Protein AF-A0A6G4TT57-F1 (afdb_monomer_lite)

Radius of gyration: 24.5 Å; chains: 1; bounding box: 50×42×77 Å

Organism: Klebsiella pneumoniae (NCBI:txid573)

Foldseek 3Di:
DDPVVVVVVVVVVVVVVVFVVLLVVLQVLLCLQPHGDDDDPGSLVSLVVSCVVNVHDCVPPDSVCSSVVSVVSSVVVVVPDDPPPPDVVVVVVVCVVCVPD

Sequence (101 aa):
MDSAIRLAADSATKKAAENFRKIREAELVVRPLIGDVVAMDSAEDVYRTALEQSGVDISGVHPSAYPAMVKMAISQKENSRPVIAQDSASVSEFEKAYPTA

pLDDT: mean 88.16, std 11.07, range [59.94, 97.75]

Structure (mmCIF, N/CA/C/O backbone):
data_AF-A0A6G4TT57-F1
#
_entry.id   AF-A0A6G4TT57-F1
#
loop_
_atom_site.group_PDB
_atom_site.id
_atom_site.type_symbol
_atom_site.label_atom_id
_atom_site.label_alt_id
_atom_site.label_comp_id
_atom_site.label_asym_id
_atom_site.label_entity_id
_atom_site.label_seq_id
_atom_site.pdbx_PDB_ins_code
_atom_site.Cartn_x
_atom_site.Cartn_y
_atom_site.Cartn_z
_atom_site.occupancy
_atom_site.B_iso_or_equiv
_atom_site.auth_seq_id
_atom_site.auth_comp_id
_atom_site.auth_asym_id
_atom_site.auth_atom_id
_atom_site.pdbx_PDB_model_num
ATOM 1 N N . MET A 1 1 ? 26.211 2.478 -29.442 1.00 59.94 1 MET A N 1
ATOM 2 C CA . MET A 1 1 ? 25.334 1.922 -28.389 1.00 59.94 1 MET A CA 1
ATOM 3 C C . MET A 1 1 ? 23.887 2.179 -28.799 1.00 59.94 1 MET A C 1
ATOM 5 O O . MET A 1 1 ? 23.477 3.340 -28.878 1.00 59.94 1 MET A O 1
ATOM 9 N N . ASP A 1 2 ? 23.185 1.109 -29.174 1.00 80.00 2 ASP A N 1
ATOM 10 C CA . ASP A 1 2 ? 21.853 1.102 -29.799 1.00 80.00 2 ASP A CA 1
ATOM 11 C C . ASP A 1 2 ? 20.812 1.924 -29.029 1.00 80.00 2 ASP A C 1
ATOM 13 O O . ASP A 1 2 ? 20.732 1.866 -27.801 1.00 80.00 2 ASP A O 1
ATOM 17 N N . SER A 1 3 ? 19.996 2.695 -29.749 1.00 87.25 3 SER A N 1
ATOM 18 C CA . SER A 1 3 ? 18.904 3.501 -29.179 1.00 87.25 3 SER A CA 1
ATOM 19 C C . SER A 1 3 ? 17.869 2.648 -28.437 1.00 87.25 3 SER A C 1
ATOM 21 O O . SER A 1 3 ? 17.357 3.076 -27.404 1.00 87.25 3 SER A O 1
ATOM 23 N N . ALA A 1 4 ? 17.616 1.426 -28.911 1.00 88.62 4 ALA A N 1
ATOM 24 C CA . ALA A 1 4 ? 16.703 0.476 -28.281 1.00 88.62 4 ALA A CA 1
ATOM 25 C C . ALA A 1 4 ? 17.161 0.061 -26.872 1.00 88.62 4 ALA A C 1
ATOM 27 O O . ALA A 1 4 ? 16.346 0.000 -25.955 1.00 88.62 4 ALA A O 1
ATOM 28 N N . ILE A 1 5 ? 18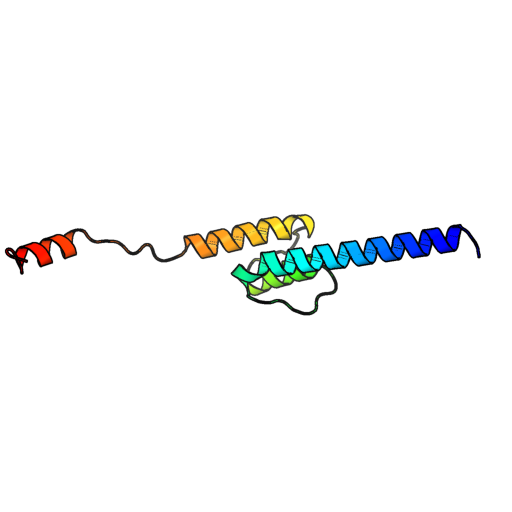.468 -0.153 -26.674 1.00 92.31 5 ILE A N 1
ATOM 29 C CA . ILE A 1 5 ? 19.032 -0.520 -25.365 1.00 92.31 5 ILE A CA 1
ATOM 30 C C . ILE A 1 5 ? 18.874 0.637 -24.372 1.00 92.31 5 ILE A C 1
ATOM 32 O O . ILE A 1 5 ? 18.495 0.415 -23.224 1.00 92.31 5 ILE A O 1
ATOM 36 N N . ARG A 1 6 ? 19.100 1.880 -24.821 1.00 90.75 6 ARG A N 1
ATOM 37 C CA . ARG A 1 6 ? 18.882 3.080 -23.994 1.00 90.75 6 ARG A CA 1
ATOM 38 C C . ARG A 1 6 ? 17.416 3.243 -23.593 1.00 90.75 6 ARG A C 1
ATOM 40 O O . ARG A 1 6 ? 17.134 3.401 -22.413 1.00 90.75 6 ARG A O 1
ATOM 47 N N . LEU A 1 7 ? 16.486 3.114 -24.541 1.00 93.25 7 LEU A N 1
ATOM 48 C CA . LEU A 1 7 ? 15.048 3.185 -24.256 1.00 93.25 7 LEU A CA 1
ATOM 49 C C . LEU A 1 7 ? 14.600 2.109 -23.258 1.00 93.25 7 LEU A C 1
ATOM 51 O O . LEU A 1 7 ? 13.833 2.398 -22.337 1.00 93.25 7 LEU A O 1
ATOM 55 N N . ALA A 1 8 ? 15.095 0.879 -23.413 1.00 92.56 8 ALA A N 1
ATOM 56 C CA . ALA A 1 8 ? 14.806 -0.205 -22.484 1.00 92.56 8 ALA A CA 1
ATOM 57 C C . ALA A 1 8 ? 15.328 0.112 -21.072 1.00 92.56 8 ALA A C 1
ATOM 59 O O . ALA A 1 8 ? 14.565 0.001 -20.110 1.00 92.56 8 ALA A O 1
ATOM 60 N N . ALA A 1 9 ? 16.576 0.577 -20.950 1.00 94.00 9 ALA A N 1
ATOM 61 C CA . ALA A 1 9 ? 17.181 0.956 -19.673 1.00 94.00 9 ALA A CA 1
ATOM 62 C C . ALA A 1 9 ? 16.424 2.108 -18.983 1.00 94.00 9 ALA A C 1
ATOM 64 O O . ALA A 1 9 ? 16.108 2.023 -17.792 1.00 94.00 9 ALA A O 1
ATOM 65 N N . ASP A 1 10 ? 16.050 3.145 -19.734 1.00 94.69 10 ASP A N 1
ATOM 66 C CA . ASP A 1 10 ? 15.275 4.275 -19.214 1.00 94.69 10 ASP A CA 1
ATOM 67 C C . ASP A 1 10 ? 13.892 3.823 -18.728 1.00 94.69 10 ASP A C 1
ATOM 69 O O . ASP A 1 10 ? 13.431 4.230 -17.659 1.00 94.69 10 ASP A O 1
ATOM 73 N N . SER A 1 11 ? 13.226 2.946 -19.486 1.00 94.38 11 SER A N 1
ATOM 74 C CA . SER A 1 11 ? 11.917 2.405 -19.106 1.00 94.38 11 SER A CA 1
ATOM 75 C C . SER A 1 11 ? 11.986 1.552 -17.836 1.00 94.38 11 SER A C 1
ATOM 77 O O . SER A 1 11 ? 11.110 1.662 -16.978 1.00 94.38 11 SER A O 1
ATOM 79 N N . ALA A 1 12 ? 13.041 0.746 -17.680 1.00 94.38 12 ALA A N 1
ATOM 80 C CA . ALA A 1 12 ? 13.258 -0.073 -16.495 1.00 94.38 12 ALA A CA 1
ATOM 81 C C . ALA A 1 12 ? 13.512 0.803 -15.262 1.00 94.38 12 ALA A C 1
ATOM 83 O O . ALA A 1 12 ? 12.901 0.590 -14.216 1.00 94.38 12 ALA A O 1
ATOM 84 N N . THR A 1 13 ? 14.332 1.845 -15.415 1.00 94.81 13 THR A N 1
ATOM 85 C CA . THR A 1 13 ? 14.629 2.808 -14.347 1.00 94.81 13 THR A CA 1
ATOM 86 C C . THR A 1 13 ? 13.366 3.539 -13.890 1.00 94.81 13 THR A C 1
ATOM 88 O O . THR A 1 13 ? 13.110 3.650 -12.690 1.00 94.81 13 THR A O 1
ATOM 91 N N . LYS A 1 14 ? 12.525 3.983 -14.834 1.00 95.75 14 LYS A N 1
ATOM 92 C CA . LYS A 1 14 ? 11.237 4.625 -14.523 1.00 95.75 14 LYS A CA 1
ATOM 93 C C . LYS A 1 14 ? 10.298 3.688 -13.768 1.00 95.75 14 LYS A C 1
ATOM 95 O O . LYS A 1 14 ? 9.778 4.082 -12.728 1.00 95.75 14 LYS A O 1
ATOM 100 N N . LYS A 1 15 ? 10.138 2.447 -14.237 1.00 94.44 15 LYS A N 1
ATOM 101 C CA . LYS A 1 15 ? 9.299 1.437 -13.570 1.00 94.44 15 LYS A CA 1
ATOM 102 C C . LYS A 1 15 ? 9.786 1.133 -12.156 1.00 94.44 15 LYS A C 1
ATOM 104 O O . LYS A 1 15 ? 8.976 1.087 -11.238 1.00 94.44 15 LYS A O 1
ATOM 109 N N . ALA A 1 16 ? 11.096 0.987 -11.958 1.00 93.19 16 ALA A N 1
ATOM 110 C CA . ALA A 1 16 ? 11.666 0.778 -10.630 1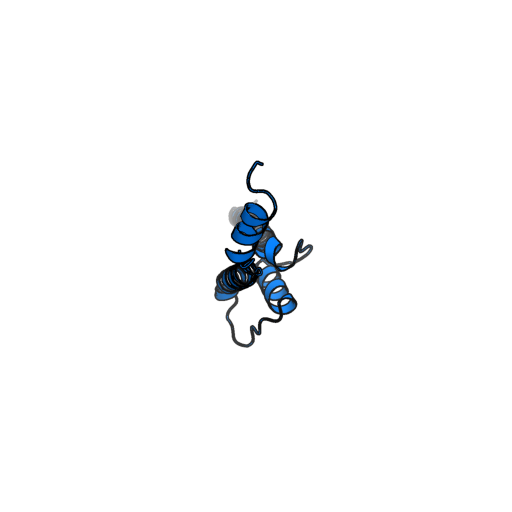.00 93.19 16 ALA A CA 1
ATOM 111 C C . ALA A 1 16 ? 11.350 1.960 -9.698 1.00 93.19 16 ALA A C 1
ATOM 113 O O . ALA A 1 16 ? 10.827 1.764 -8.604 1.00 93.19 16 ALA A O 1
ATOM 114 N N . ALA A 1 17 ? 11.577 3.196 -10.153 1.00 94.69 17 ALA A N 1
ATOM 115 C CA . ALA A 1 17 ? 11.270 4.396 -9.376 1.00 94.69 17 ALA A CA 1
ATOM 116 C C . ALA A 1 17 ? 9.765 4.559 -9.079 1.00 94.69 17 ALA A C 1
ATOM 118 O O . ALA A 1 17 ? 9.385 5.068 -8.026 1.00 94.69 17 ALA A O 1
ATOM 119 N N . GLU A 1 18 ? 8.885 4.162 -9.998 1.00 95.25 18 GLU A N 1
ATOM 120 C CA . GLU A 1 18 ? 7.436 4.111 -9.767 1.00 95.25 18 GLU A CA 1
ATOM 121 C C . GLU A 1 18 ? 7.061 3.057 -8.726 1.00 95.25 18 GLU A C 1
ATOM 123 O O . GLU A 1 18 ? 6.282 3.358 -7.824 1.00 95.25 18 GLU A O 1
ATOM 128 N N . ASN A 1 19 ? 7.643 1.861 -8.798 1.00 93.56 19 ASN A N 1
ATOM 129 C CA . ASN A 1 19 ? 7.387 0.795 -7.833 1.00 93.56 19 ASN A CA 1
ATOM 130 C C . ASN A 1 19 ? 7.816 1.205 -6.420 1.00 93.56 19 ASN A C 1
ATOM 132 O O . ASN A 1 19 ? 7.014 1.093 -5.496 1.00 93.56 19 ASN A O 1
ATOM 136 N N . PHE A 1 20 ? 9.014 1.775 -6.255 1.00 93.69 20 PHE A N 1
ATOM 137 C CA . PHE A 1 20 ? 9.471 2.274 -4.951 1.00 93.69 20 PHE A CA 1
ATOM 138 C C . PHE A 1 20 ? 8.560 3.365 -4.381 1.00 93.69 20 PHE A C 1
ATOM 140 O O . PHE A 1 20 ? 8.293 3.378 -3.180 1.00 93.69 20 PHE A O 1
ATOM 147 N N . ARG A 1 21 ? 8.051 4.270 -5.229 1.00 95.38 21 ARG A N 1
ATOM 148 C CA . ARG A 1 21 ? 7.082 5.291 -4.799 1.00 95.38 21 ARG A CA 1
ATOM 149 C C . ARG A 1 21 ? 5.787 4.657 -4.299 1.00 95.38 21 ARG A C 1
ATOM 151 O O . ARG A 1 21 ? 5.348 4.990 -3.205 1.00 95.38 21 ARG A O 1
ATOM 158 N N . LYS A 1 22 ? 5.230 3.704 -5.051 1.00 95.75 22 LYS A N 1
ATOM 159 C CA . LYS A 1 22 ? 4.001 2.993 -4.666 1.00 95.75 22 LYS A CA 1
ATOM 160 C C . LYS A 1 22 ? 4.165 2.210 -3.364 1.00 95.75 22 LYS A C 1
ATOM 162 O O . LYS A 1 22 ? 3.269 2.250 -2.530 1.00 95.75 22 LYS A O 1
ATOM 167 N N . ILE A 1 23 ? 5.295 1.522 -3.179 1.00 95.94 23 ILE A N 1
ATOM 168 C CA . ILE A 1 23 ? 5.589 0.784 -1.941 1.00 95.94 23 ILE A CA 1
ATOM 169 C C . ILE A 1 23 ? 5.615 1.752 -0.758 1.00 95.94 23 ILE A C 1
ATOM 171 O O . ILE A 1 23 ? 4.897 1.548 0.214 1.00 95.94 23 ILE A O 1
ATOM 175 N N . ARG A 1 24 ? 6.353 2.860 -0.881 1.00 94.75 24 ARG A N 1
ATOM 176 C CA . ARG A 1 24 ? 6.449 3.864 0.184 1.00 94.75 24 ARG A CA 1
ATOM 177 C C . ARG A 1 24 ? 5.098 4.496 0.524 1.00 94.75 24 ARG A C 1
ATOM 179 O O . ARG A 1 24 ? 4.803 4.745 1.688 1.00 94.75 24 ARG A O 1
ATOM 186 N N . GLU A 1 25 ? 4.270 4.775 -0.479 1.00 95.62 25 GLU A N 1
ATOM 187 C CA . GLU A 1 25 ? 2.902 5.254 -0.260 1.00 95.62 25 GLU A CA 1
ATOM 188 C C . GLU A 1 25 ? 2.055 4.214 0.483 1.00 95.62 25 GLU A C 1
ATOM 190 O O . GLU A 1 25 ? 1.340 4.567 1.422 1.00 95.62 25 GLU A O 1
ATOM 195 N N . ALA A 1 26 ? 2.164 2.936 0.113 1.00 96.25 26 ALA A N 1
ATOM 196 C CA . ALA A 1 26 ? 1.471 1.852 0.795 1.00 96.25 26 ALA A CA 1
ATOM 197 C C . ALA A 1 26 ? 1.902 1.726 2.261 1.00 96.25 26 ALA A C 1
ATOM 199 O O . ALA A 1 26 ? 1.033 1.704 3.130 1.00 96.25 26 ALA A O 1
ATOM 200 N N . GLU A 1 27 ? 3.208 1.747 2.543 1.00 95.69 27 GLU A N 1
ATOM 201 C CA . GLU A 1 27 ? 3.776 1.720 3.900 1.00 95.69 27 GLU A CA 1
ATOM 202 C C . GLU A 1 27 ? 3.201 2.843 4.776 1.00 95.69 27 GLU A C 1
ATOM 204 O O . GLU A 1 27 ? 2.741 2.606 5.894 1.00 95.69 27 GLU A O 1
ATOM 209 N N . LEU A 1 28 ? 3.147 4.072 4.250 1.00 95.12 28 LEU A N 1
ATOM 210 C CA . LEU A 1 28 ? 2.584 5.215 4.972 1.00 95.12 28 LEU A CA 1
ATOM 211 C C . LEU A 1 28 ? 1.088 5.047 5.260 1.00 95.12 28 LEU A C 1
ATOM 213 O O . LEU A 1 28 ? 0.626 5.435 6.335 1.00 95.12 28 LEU A O 1
ATOM 217 N N . VAL A 1 29 ? 0.337 4.485 4.310 1.00 95.69 29 VAL A N 1
ATOM 218 C CA . VAL A 1 29 ? -1.109 4.265 4.443 1.00 95.69 29 VAL A CA 1
ATOM 219 C C . VAL A 1 29 ? -1.420 3.176 5.464 1.00 95.69 29 VAL A C 1
ATOM 221 O O . VAL A 1 29 ? -2.363 3.344 6.230 1.00 95.69 29 VAL A O 1
ATOM 224 N N . VAL A 1 30 ? -0.659 2.078 5.501 1.00 96.12 30 VAL A N 1
ATOM 225 C CA . VAL A 1 30 ? -0.921 0.958 6.426 1.00 96.12 30 VAL A CA 1
ATOM 226 C C . VAL A 1 30 ? -0.451 1.237 7.854 1.00 96.12 30 VAL A C 1
ATOM 228 O O . VAL A 1 30 ? -0.946 0.613 8.794 1.00 96.12 30 VAL A O 1
ATOM 231 N N . ARG A 1 31 ? 0.452 2.208 8.044 1.00 95.12 31 ARG A N 1
ATOM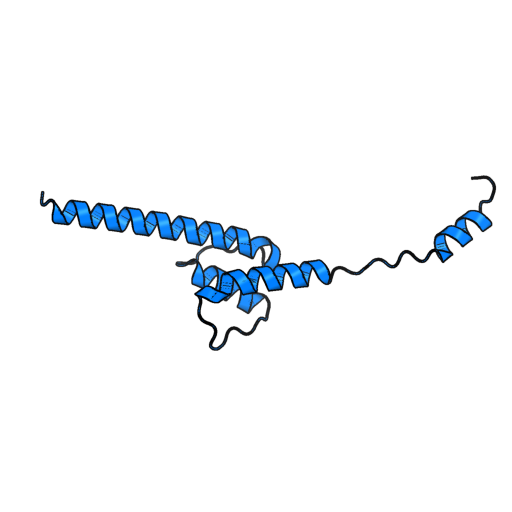 232 C CA . ARG A 1 31 ? 1.071 2.518 9.341 1.00 95.12 31 ARG A CA 1
ATOM 233 C C . ARG A 1 31 ? 0.094 2.722 10.513 1.00 95.12 31 ARG A C 1
ATOM 235 O O . ARG A 1 31 ? 0.365 2.197 11.590 1.00 95.12 31 ARG A O 1
ATOM 242 N N . PRO A 1 32 ? -1.051 3.421 10.377 1.00 94.31 32 PRO A N 1
ATOM 243 C CA . PRO A 1 32 ? -2.020 3.565 11.474 1.00 94.31 32 PRO A CA 1
ATOM 244 C C . PRO A 1 32 ? -2.722 2.253 11.866 1.00 94.31 32 PRO A C 1
ATOM 246 O O . PRO A 1 32 ? -3.266 2.127 12.971 1.00 94.31 32 PRO A O 1
ATOM 249 N N . LEU A 1 33 ? -2.746 1.286 10.946 1.00 93.38 33 LEU A N 1
ATOM 250 C CA . LEU A 1 33 ? -3.430 0.016 11.118 1.00 93.38 33 LEU A CA 1
ATOM 251 C C . LEU A 1 33 ? -2.538 -0.982 11.860 1.00 93.38 33 LEU A C 1
ATOM 253 O O . LEU A 1 33 ? -2.928 -1.428 12.938 1.00 93.38 33 LEU A O 1
ATOM 257 N N . ILE A 1 34 ? -1.339 -1.248 11.328 1.00 93.62 34 ILE A N 1
ATOM 258 C CA . ILE A 1 34 ? -0.441 -2.311 11.816 1.00 93.62 34 ILE A CA 1
ATOM 259 C C . ILE A 1 34 ? 0.950 -1.830 12.261 1.00 93.62 34 ILE A C 1
ATOM 261 O O . ILE A 1 34 ? 1.760 -2.633 12.713 1.00 93.62 34 ILE A O 1
ATOM 265 N N . GLY A 1 35 ? 1.230 -0.526 12.189 1.00 92.69 35 GLY A N 1
ATOM 266 C CA . GLY A 1 35 ? 2.562 0.020 12.456 1.00 92.69 35 GLY A CA 1
ATOM 267 C C . GLY A 1 35 ? 3.486 -0.052 11.240 1.00 92.69 35 GLY A C 1
ATOM 268 O O . GLY A 1 35 ? 3.027 -0.124 10.100 1.00 92.69 35 GLY A O 1
ATOM 269 N N . ASP A 1 36 ? 4.794 0.032 11.477 1.00 90.56 36 ASP A N 1
ATOM 270 C CA . ASP A 1 36 ? 5.779 0.046 10.397 1.00 90.56 36 ASP A CA 1
ATOM 271 C C . ASP A 1 36 ? 5.885 -1.335 9.736 1.00 90.56 36 ASP A C 1
ATOM 273 O O . ASP A 1 36 ? 6.168 -2.341 10.388 1.00 90.56 36 ASP A O 1
ATOM 277 N N . VAL A 1 37 ? 5.684 -1.366 8.420 1.00 84.44 37 VAL A N 1
ATOM 278 C CA . VAL A 1 37 ? 5.936 -2.539 7.579 1.00 84.44 37 VAL A CA 1
ATOM 279 C C . VAL A 1 37 ? 7.240 -2.299 6.849 1.00 84.44 37 VAL A C 1
ATOM 281 O O . VAL A 1 37 ? 7.418 -1.254 6.230 1.00 84.44 37 VAL A O 1
ATOM 284 N N . VAL A 1 38 ? 8.149 -3.263 6.923 1.00 74.81 38 VAL A N 1
ATOM 285 C CA . VAL A 1 38 ? 9.444 -3.187 6.250 1.00 74.81 38 VAL A CA 1
ATOM 286 C C . VAL A 1 38 ? 9.612 -4.431 5.386 1.00 74.81 38 VAL A C 1
ATOM 288 O O . VAL A 1 38 ? 9.266 -5.527 5.818 1.00 74.81 38 VAL A O 1
ATOM 291 N N . ALA A 1 39 ? 10.194 -4.238 4.199 1.00 73.62 39 ALA A N 1
ATOM 292 C CA . ALA A 1 39 ? 10.672 -5.284 3.289 1.00 73.62 39 ALA A CA 1
ATOM 293 C C . ALA A 1 39 ? 9.594 -6.054 2.502 1.00 73.62 39 ALA A C 1
ATOM 295 O O . ALA A 1 39 ? 9.503 -7.275 2.597 1.00 73.62 39 ALA A O 1
ATOM 296 N N . MET A 1 40 ? 8.835 -5.345 1.660 1.00 90.31 40 MET A N 1
ATOM 297 C CA . MET A 1 40 ? 7.977 -5.963 0.640 1.00 90.31 40 MET A CA 1
ATOM 298 C C . MET A 1 40 ? 8.424 -5.579 -0.772 1.00 90.31 40 MET A C 1
ATOM 300 O O . MET A 1 40 ? 8.855 -4.449 -1.012 1.00 90.31 40 MET A O 1
ATOM 304 N N . ASP A 1 41 ? 8.266 -6.511 -1.713 1.00 88.75 41 ASP A N 1
ATOM 305 C CA . ASP A 1 41 ? 8.663 -6.336 -3.116 1.00 88.75 41 ASP A CA 1
ATOM 306 C C . ASP A 1 41 ? 7.606 -5.588 -3.955 1.00 88.75 41 ASP A C 1
ATOM 308 O O . ASP A 1 41 ? 7.879 -5.162 -5.082 1.00 88.75 41 ASP A O 1
ATOM 312 N N . SER A 1 42 ? 6.394 -5.391 -3.416 1.00 94.25 42 SER A N 1
ATOM 313 C CA . SER A 1 42 ? 5.302 -4.685 -4.089 1.00 94.25 42 SER A CA 1
ATOM 314 C C . SER A 1 42 ? 4.360 -3.964 -3.118 1.00 94.25 42 SER A C 1
ATOM 316 O O . SER A 1 42 ? 4.190 -4.354 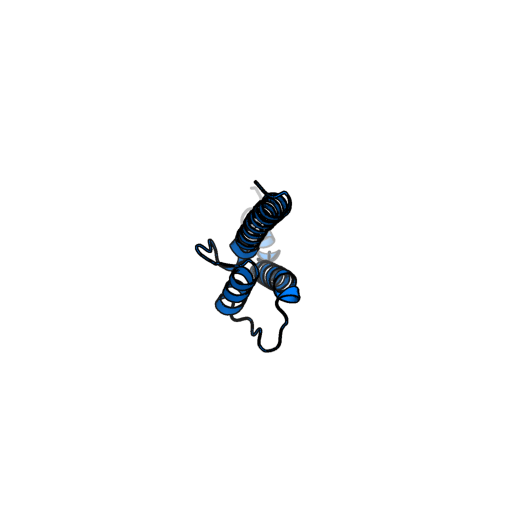-1.965 1.00 94.25 42 SER A O 1
ATOM 318 N N . ALA A 1 43 ? 3.699 -2.909 -3.603 1.00 95.81 43 ALA A N 1
ATOM 319 C CA . ALA A 1 43 ? 2.675 -2.198 -2.832 1.00 95.81 43 ALA A CA 1
ATOM 320 C C . ALA A 1 43 ? 1.455 -3.085 -2.527 1.00 95.81 43 ALA A C 1
ATOM 322 O O . ALA A 1 43 ? 0.812 -2.930 -1.492 1.00 95.81 43 ALA A O 1
ATOM 323 N N . GLU A 1 44 ? 1.140 -4.018 -3.428 1.00 95.94 44 GLU A N 1
ATOM 324 C CA . GLU A 1 44 ? 0.030 -4.958 -3.270 1.00 95.94 44 GLU A CA 1
ATOM 325 C C . GLU A 1 44 ? 0.267 -5.890 -2.082 1.00 95.94 44 GLU A C 1
ATOM 327 O O . GLU A 1 44 ? -0.652 -6.100 -1.291 1.00 95.94 44 GLU A O 1
ATOM 332 N N . ASP A 1 45 ? 1.500 -6.371 -1.910 1.00 95.75 45 ASP A N 1
ATOM 333 C CA . ASP A 1 45 ? 1.877 -7.223 -0.782 1.00 95.75 45 ASP A CA 1
ATOM 334 C C . ASP A 1 45 ? 1.861 -6.451 0.540 1.00 95.75 45 ASP A C 1
ATOM 336 O O . ASP A 1 45 ? 1.336 -6.960 1.527 1.00 95.75 45 ASP A O 1
ATOM 340 N N . VAL A 1 46 ? 2.303 -5.184 0.549 1.00 96.81 46 VAL A N 1
ATOM 341 C CA . VAL A 1 46 ? 2.177 -4.310 1.733 1.00 96.81 46 VAL A CA 1
ATOM 342 C C . VAL A 1 46 ? 0.717 -4.213 2.186 1.00 96.81 46 VAL A C 1
ATOM 344 O O . VAL A 1 46 ? 0.415 -4.400 3.367 1.00 96.81 46 VAL A O 1
ATOM 347 N N . TYR A 1 47 ? -0.209 -3.947 1.260 1.00 97.25 47 TYR A N 1
ATOM 348 C CA . TYR A 1 47 ? -1.627 -3.848 1.606 1.00 97.25 47 TYR A CA 1
ATOM 349 C C . TYR A 1 47 ? -2.240 -5.195 1.994 1.00 97.25 47 TYR A C 1
ATOM 351 O O . TYR A 1 47 ? -3.025 -5.246 2.940 1.00 97.25 47 TYR A O 1
ATOM 359 N N . ARG A 1 48 ? -1.881 -6.277 1.293 1.00 96.06 48 ARG A N 1
ATOM 360 C CA . ARG A 1 48 ? -2.311 -7.645 1.610 1.00 96.06 48 ARG A CA 1
ATOM 361 C C . ARG A 1 48 ? -1.944 -8.001 3.047 1.00 96.06 48 ARG A C 1
ATOM 363 O O . ARG A 1 48 ? -2.826 -8.336 3.831 1.00 96.06 48 ARG A O 1
ATOM 370 N N . THR A 1 49 ? -0.670 -7.854 3.406 1.00 95.50 49 THR A N 1
ATOM 371 C CA . THR A 1 49 ? -0.170 -8.150 4.751 1.00 95.50 49 THR A CA 1
ATOM 372 C C . THR A 1 49 ? -0.882 -7.312 5.807 1.00 95.50 49 THR A C 1
ATOM 374 O O . THR A 1 49 ? -1.242 -7.836 6.858 1.00 95.50 49 THR A O 1
ATOM 377 N N . ALA A 1 50 ? -1.146 -6.032 5.531 1.00 95.88 50 ALA A N 1
ATOM 378 C CA . ALA A 1 50 ? -1.881 -5.180 6.461 1.00 95.88 50 ALA A CA 1
ATOM 379 C C . ALA A 1 50 ? -3.317 -5.661 6.711 1.00 95.88 50 ALA A C 1
ATOM 381 O O . ALA A 1 50 ? -3.780 -5.643 7.854 1.00 95.88 50 ALA A O 1
ATOM 382 N N . LEU A 1 51 ? -4.017 -6.103 5.664 1.00 96.06 51 LEU A N 1
ATOM 383 C CA . LEU A 1 51 ? -5.374 -6.639 5.777 1.00 96.06 51 LEU A CA 1
ATOM 384 C C . LEU A 1 51 ? -5.386 -7.978 6.524 1.00 96.06 51 LEU A C 1
ATOM 386 O O . LEU A 1 51 ? -6.166 -8.133 7.463 1.00 96.06 51 LEU A O 1
ATOM 390 N N . GLU A 1 52 ? -4.474 -8.890 6.184 1.00 94.81 52 GLU A N 1
ATOM 391 C CA . GLU A 1 52 ? -4.341 -10.199 6.835 1.00 94.81 52 GLU A CA 1
ATOM 392 C C . GLU A 1 52 ? -4.010 -10.065 8.331 1.00 94.81 52 GLU A C 1
ATOM 394 O O . GLU A 1 52 ? -4.674 -10.676 9.168 1.00 94.81 52 GLU A O 1
ATOM 399 N N . GLN A 1 53 ? -3.050 -9.208 8.700 1.00 94.44 53 GLN A N 1
ATOM 400 C CA . GLN A 1 53 ? -2.705 -8.951 10.107 1.00 94.44 53 GLN A CA 1
ATOM 401 C C . GLN A 1 53 ? -3.841 -8.280 10.890 1.00 94.44 53 GLN A C 1
ATOM 403 O O . GLN A 1 53 ? -3.943 -8.450 12.103 1.00 94.44 53 GLN A O 1
ATOM 408 N N . SER A 1 54 ? -4.711 -7.540 10.200 1.00 93.19 54 SER A N 1
ATOM 409 C CA . SER A 1 54 ? -5.909 -6.936 10.797 1.00 93.19 54 SER A CA 1
ATOM 410 C C . SER A 1 54 ? -7.088 -7.908 10.897 1.00 93.19 54 SER A C 1
ATOM 412 O O . SER A 1 54 ? -8.162 -7.510 11.346 1.00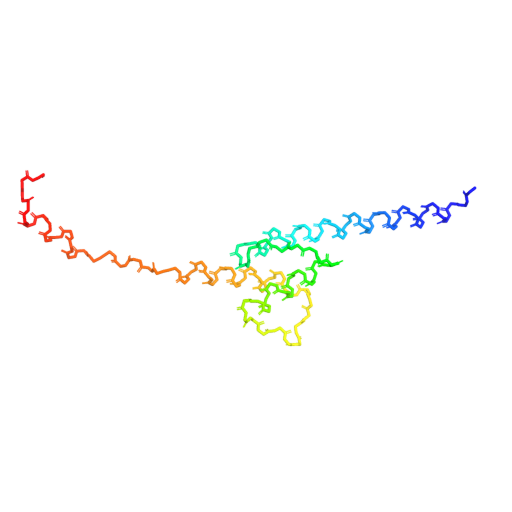 93.19 54 SER A O 1
ATOM 414 N N . GLY A 1 55 ? -6.915 -9.161 10.463 1.00 93.88 55 GLY A N 1
ATOM 415 C CA . GLY A 1 55 ? -7.958 -10.186 10.468 1.00 93.88 55 GLY A CA 1
ATOM 416 C C . GLY A 1 55 ? -9.032 -9.998 9.394 1.00 93.88 55 GLY A C 1
ATOM 417 O O . GLY A 1 55 ? -10.126 -10.541 9.532 1.00 93.88 55 GLY A O 1
ATOM 418 N N . VAL A 1 56 ? -8.757 -9.220 8.342 1.00 95.00 56 VAL A N 1
ATOM 419 C CA . VAL A 1 56 ? -9.685 -9.018 7.222 1.00 95.00 56 VAL A CA 1
ATOM 420 C C . VAL A 1 56 ? -9.498 -10.141 6.204 1.00 95.00 56 VAL A C 1
ATOM 422 O O . VAL A 1 56 ? -8.404 -10.313 5.671 1.00 95.00 56 VAL A O 1
ATOM 425 N N . ASP A 1 57 ? -10.570 -10.877 5.901 1.00 95.06 57 ASP A N 1
ATOM 426 C CA . ASP A 1 57 ? -10.559 -11.861 4.816 1.00 95.06 57 ASP A CA 1
ATOM 427 C C . ASP A 1 57 ? -10.528 -11.156 3.452 1.00 95.06 57 ASP A C 1
ATOM 429 O O . ASP A 1 57 ? -11.343 -10.281 3.151 1.00 95.06 57 ASP A O 1
ATOM 433 N N . ILE A 1 58 ? -9.557 -11.546 2.633 1.00 95.56 58 ILE A N 1
ATOM 434 C CA . ILE A 1 58 ? -9.293 -11.002 1.298 1.00 95.56 58 ILE A CA 1
ATOM 435 C C . ILE A 1 58 ? -9.390 -12.077 0.206 1.00 95.56 58 ILE A C 1
ATOM 437 O O . ILE A 1 58 ? -8.990 -11.845 -0.938 1.00 95.56 58 ILE A O 1
ATOM 441 N N . SER A 1 59 ? -9.917 -13.260 0.529 1.00 95.69 59 SER A N 1
ATOM 442 C CA . SER A 1 59 ? -10.143 -14.331 -0.440 1.00 95.69 59 SER A CA 1
ATOM 443 C C . SER A 1 59 ? -11.007 -13.850 -1.614 1.00 95.69 59 SER A C 1
ATOM 445 O O . SER A 1 59 ? -12.091 -13.297 -1.436 1.00 95.69 59 SER A O 1
ATOM 447 N N . GLY A 1 60 ? -10.510 -14.034 -2.842 1.00 95.44 60 GLY A N 1
ATOM 448 C CA . GLY A 1 60 ? -11.200 -13.617 -4.070 1.00 95.44 60 GLY A CA 1
ATOM 449 C C . GLY A 1 60 ? -11.204 -12.106 -4.342 1.00 95.44 60 GLY A C 1
ATOM 450 O O . GLY A 1 60 ? -11.783 -11.673 -5.338 1.00 95.44 60 GLY A O 1
ATOM 451 N N . VAL A 1 61 ? -10.549 -11.296 -3.507 1.00 96.31 61 VAL A N 1
ATOM 452 C CA . VAL A 1 61 ? -10.455 -9.848 -3.704 1.00 96.31 61 VAL A CA 1
ATOM 453 C C . VAL A 1 61 ? -9.283 -9.511 -4.623 1.00 96.31 61 VAL A C 1
ATOM 455 O O . VAL A 1 61 ? -8.158 -9.966 -4.431 1.00 96.31 61 VAL A O 1
ATOM 458 N N . HIS A 1 62 ? -9.535 -8.675 -5.630 1.00 97.56 62 HIS A N 1
ATOM 459 C CA . HIS A 1 62 ? -8.482 -8.198 -6.522 1.00 97.56 62 HIS A CA 1
ATOM 460 C C . HIS A 1 62 ? -7.602 -7.135 -5.825 1.00 97.56 62 HIS A C 1
ATOM 462 O O . HIS A 1 62 ? -8.158 -6.232 -5.189 1.00 97.56 62 HIS A O 1
ATOM 468 N N . PRO A 1 63 ? -6.261 -7.146 -5.994 1.00 95.56 63 PRO A N 1
ATOM 469 C CA . PRO A 1 63 ? -5.353 -6.229 -5.295 1.00 95.56 63 PRO A CA 1
ATOM 470 C C . PRO A 1 63 ? -5.656 -4.736 -5.452 1.00 95.56 63 PRO A C 1
ATOM 472 O O . PRO A 1 63 ? -5.376 -3.940 -4.557 1.00 95.56 63 PRO A O 1
ATOM 475 N N . SER A 1 64 ? -6.309 -4.340 -6.549 1.00 96.62 64 SER A N 1
ATOM 476 C CA . SER A 1 64 ? -6.763 -2.957 -6.756 1.00 96.62 64 SER A CA 1
ATOM 477 C C . SER A 1 64 ? -7.737 -2.451 -5.683 1.00 96.62 64 SER A C 1
ATOM 479 O O . SER A 1 64 ? -7.883 -1.241 -5.526 1.00 96.62 64 SER A O 1
ATOM 481 N N . ALA A 1 65 ? -8.424 -3.346 -4.965 1.00 97.25 65 ALA A N 1
ATOM 482 C CA . ALA A 1 65 ? -9.354 -2.995 -3.894 1.00 97.25 65 ALA A CA 1
ATOM 483 C C . ALA A 1 65 ? -8.671 -2.851 -2.523 1.00 97.25 65 ALA A C 1
ATOM 485 O O . ALA A 1 65 ? -9.208 -2.165 -1.648 1.00 97.25 65 ALA A O 1
ATOM 486 N N . TYR A 1 66 ? -7.482 -3.433 -2.329 1.00 97.44 66 TYR A N 1
ATOM 487 C CA . TYR A 1 66 ? -6.809 -3.441 -1.028 1.00 97.44 66 TYR A CA 1
ATOM 488 C C . TYR A 1 66 ? -6.579 -2.040 -0.435 1.00 97.44 66 TYR A C 1
ATOM 490 O O . TYR A 1 66 ? -6.870 -1.863 0.749 1.00 97.44 66 TYR A O 1
ATOM 498 N N . PRO A 1 67 ? -6.166 -1.005 -1.202 1.00 96.81 67 PRO A N 1
ATOM 499 C CA . PRO A 1 67 ? -5.981 0.334 -0.639 1.00 96.81 67 PRO A CA 1
ATOM 500 C C . PRO A 1 67 ? -7.269 0.916 -0.041 1.00 96.81 67 PRO A C 1
ATOM 502 O O . PRO A 1 67 ? -7.234 1.598 0.984 1.00 96.81 67 PRO A O 1
ATOM 505 N N . ALA A 1 68 ? -8.419 0.660 -0.673 1.00 97.75 68 ALA A N 1
ATOM 506 C CA . ALA A 1 68 ? -9.714 1.123 -0.182 1.00 97.75 68 ALA A CA 1
ATOM 507 C C . ALA A 1 68 ? -10.143 0.348 1.072 1.00 97.75 68 ALA A C 1
ATOM 509 O O . ALA A 1 68 ? -10.607 0.952 2.040 1.00 97.75 68 ALA A O 1
ATOM 510 N N . MET A 1 69 ? -9.922 -0.969 1.088 1.00 97.56 69 MET A N 1
ATOM 511 C CA . MET A 1 69 ? -10.210 -1.811 2.251 1.00 97.56 69 MET A CA 1
ATOM 512 C C . MET A 1 69 ? -9.355 -1.435 3.462 1.00 97.56 69 MET A C 1
ATOM 514 O O . MET A 1 69 ? -9.880 -1.357 4.569 1.00 97.56 69 MET A O 1
ATOM 518 N N . VAL A 1 70 ? -8.071 -1.119 3.265 1.00 96.94 70 VAL A N 1
ATOM 519 C CA . VAL A 1 70 ? -7.191 -0.647 4.346 1.00 96.94 70 VAL A CA 1
ATOM 520 C C . VAL A 1 70 ? -7.709 0.666 4.930 1.00 96.94 70 VAL A C 1
ATOM 522 O O . VAL A 1 70 ? -7.828 0.787 6.147 1.00 96.94 70 VAL A O 1
ATOM 525 N N . LYS A 1 71 ? -8.094 1.634 4.086 1.00 96.75 71 LYS A N 1
ATOM 526 C CA . LYS A 1 71 ? -8.699 2.896 4.555 1.00 96.75 71 LYS A CA 1
ATOM 527 C C . LYS A 1 71 ? -9.973 2.654 5.367 1.00 96.75 71 LYS A C 1
ATOM 529 O O . LYS A 1 71 ? -10.173 3.291 6.399 1.00 96.75 71 LYS A O 1
ATOM 534 N N . MET A 1 72 ? -10.811 1.717 4.929 1.00 96.31 72 MET A N 1
ATOM 535 C CA . MET A 1 72 ? -12.018 1.326 5.656 1.00 96.31 72 MET A CA 1
ATOM 536 C C . MET A 1 72 ? -11.684 0.681 7.009 1.00 96.31 72 MET A C 1
ATOM 538 O O . MET A 1 72 ? -12.304 1.024 8.013 1.00 96.31 72 MET A O 1
ATOM 542 N N . ALA A 1 73 ? -10.700 -0.219 7.064 1.00 95.00 73 ALA A N 1
ATOM 543 C CA . ALA A 1 73 ? -10.255 -0.853 8.305 1.00 95.00 73 ALA A CA 1
ATOM 544 C C . ALA A 1 73 ? -9.704 0.176 9.311 1.00 95.00 73 ALA A C 1
ATOM 546 O O . ALA A 1 73 ? -10.055 0.135 10.490 1.00 95.00 73 ALA A O 1
ATOM 547 N N . ILE A 1 74 ? -8.921 1.154 8.839 1.00 95.19 74 ILE A N 1
ATOM 548 C CA . ILE A 1 74 ? -8.428 2.270 9.663 1.00 95.19 74 ILE A CA 1
ATOM 549 C C . ILE A 1 74 ? -9.599 3.071 10.235 1.00 95.19 74 ILE A C 1
ATOM 551 O O . ILE A 1 74 ? -9.662 3.274 11.445 1.00 95.19 74 ILE A O 1
ATOM 555 N N . SER A 1 75 ? -10.559 3.465 9.394 1.00 94.19 75 SER A N 1
ATOM 556 C CA . SER A 1 75 ? -11.728 4.228 9.844 1.00 94.19 75 SER A CA 1
ATOM 557 C C . SER A 1 75 ? -12.553 3.466 10.888 1.00 94.19 75 SER A C 1
ATOM 559 O O . SER A 1 75 ? -12.963 4.044 11.892 1.00 94.19 75 SER A O 1
ATOM 561 N N . GLN A 1 76 ? -12.750 2.156 10.713 1.00 91.56 76 GLN A N 1
ATOM 562 C CA . GLN A 1 76 ? -13.440 1.325 11.706 1.00 91.56 76 GLN A CA 1
ATOM 563 C C . GLN A 1 76 ? -12.693 1.284 13.046 1.00 91.56 76 GLN A C 1
ATOM 565 O O . GLN A 1 76 ? -13.309 1.447 14.100 1.00 91.56 76 GLN A O 1
ATOM 570 N N . LYS A 1 77 ? -11.363 1.140 13.018 1.00 87.69 77 LYS A N 1
ATOM 571 C CA . LYS A 1 77 ? -10.516 1.161 14.220 1.00 87.69 77 LYS A CA 1
ATOM 572 C C . LYS A 1 77 ? -10.573 2.509 14.947 1.00 87.69 77 LYS A C 1
ATOM 574 O O . LYS A 1 77 ? -10.553 2.541 16.175 1.00 87.69 77 LYS A O 1
ATOM 579 N N . GLU A 1 78 ? -10.660 3.616 14.214 1.00 87.00 78 GLU A N 1
ATOM 580 C CA . GLU A 1 78 ? -10.797 4.959 14.792 1.00 87.00 78 GLU A CA 1
ATOM 581 C C . GLU A 1 78 ? -12.185 5.211 15.392 1.00 87.00 78 GLU A C 1
ATOM 583 O O . GLU A 1 78 ? -12.279 5.780 16.480 1.00 87.00 78 GLU A O 1
ATOM 588 N N . ASN A 1 79 ? -13.245 4.741 14.733 1.00 82.50 79 ASN A N 1
ATOM 589 C CA . ASN A 1 79 ? -14.626 4.881 15.204 1.00 82.50 79 ASN A CA 1
ATOM 590 C C . ASN A 1 79 ? -14.959 3.960 16.387 1.00 82.50 79 ASN A C 1
ATOM 592 O O . ASN A 1 79 ? -15.862 4.257 17.160 1.00 82.50 79 ASN A O 1
ATOM 596 N N . SER A 1 80 ? -14.222 2.859 16.559 1.00 75.81 80 SER A N 1
ATOM 597 C CA . SER A 1 80 ? -14.375 1.950 17.701 1.00 75.81 80 SER A CA 1
ATOM 598 C C . SER A 1 80 ? -13.764 2.490 19.003 1.00 75.81 80 SER A C 1
ATOM 600 O O . SER A 1 80 ? -13.784 1.792 20.021 1.00 75.81 80 SER A O 1
ATOM 602 N N . ARG A 1 81 ? -13.192 3.703 19.005 1.00 67.81 81 ARG A N 1
ATOM 603 C CA . ARG A 1 81 ? -12.703 4.329 20.238 1.00 67.81 81 ARG A CA 1
ATOM 604 C C . ARG A 1 81 ? -13.878 4.502 21.205 1.00 67.81 81 ARG A C 1
ATOM 606 O O . ARG A 1 81 ? -14.923 4.993 20.780 1.00 67.81 81 ARG A O 1
ATOM 613 N N . PRO A 1 82 ? -13.732 4.100 22.482 1.00 70.06 82 PRO A N 1
ATOM 614 C CA . PRO A 1 82 ? -14.823 4.180 23.436 1.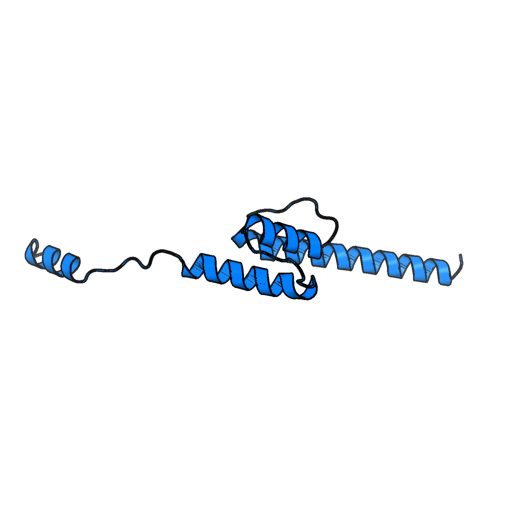00 70.06 82 PRO A CA 1
ATOM 615 C C . PRO A 1 82 ? -15.311 5.623 23.506 1.00 70.06 82 PRO A C 1
ATOM 617 O O . PRO A 1 82 ? -14.549 6.537 23.828 1.00 70.06 82 PRO A O 1
ATOM 620 N N . VAL A 1 83 ? -16.586 5.818 23.174 1.00 70.12 83 VAL A N 1
ATOM 621 C CA . VAL A 1 83 ? -17.279 7.069 23.452 1.00 70.12 83 VAL A CA 1
ATOM 622 C C . VAL A 1 83 ? -17.299 7.180 24.968 1.00 70.12 83 VAL A C 1
ATOM 624 O O . VAL A 1 83 ? -18.001 6.426 25.640 1.00 70.12 83 VAL A O 1
ATOM 627 N N . ILE A 1 84 ? -16.465 8.065 25.513 1.00 73.50 84 ILE A N 1
ATOM 628 C CA . ILE A 1 84 ? -16.519 8.408 26.930 1.00 73.50 84 ILE A CA 1
ATOM 629 C C . ILE A 1 84 ? -17.886 9.056 27.126 1.00 73.50 84 ILE A C 1
ATOM 631 O O . ILE A 1 84 ? -18.111 10.187 26.694 1.00 73.50 84 ILE A O 1
ATOM 635 N N . ALA A 1 85 ? -18.825 8.310 27.701 1.00 71.69 85 ALA A N 1
ATOM 636 C CA . ALA A 1 85 ? -20.102 8.866 28.099 1.00 71.69 85 ALA A CA 1
ATOM 637 C C . ALA A 1 85 ? -19.816 9.904 29.190 1.00 71.69 85 ALA A C 1
ATOM 639 O O . ALA A 1 85 ? -19.427 9.548 30.299 1.00 71.69 85 ALA A O 1
ATOM 640 N N . GLN A 1 86 ? -19.950 11.189 28.858 1.00 68.56 86 GLN A N 1
ATOM 641 C CA . GLN A 1 86 ? -20.016 12.243 29.862 1.00 68.56 86 GLN A CA 1
ATOM 642 C C . GLN A 1 86 ? -21.404 12.174 30.490 1.00 68.56 86 GLN A C 1
ATOM 644 O O . GLN A 1 86 ? -22.373 12.703 29.944 1.00 68.56 86 GLN A O 1
ATOM 649 N N . ASP A 1 87 ? -21.521 11.469 31.611 1.00 70.62 87 ASP A N 1
ATOM 650 C CA . ASP A 1 87 ? -22.743 11.479 32.390 1.00 70.62 87 ASP A CA 1
ATOM 651 C C . ASP A 1 87 ? -22.907 12.866 33.028 1.00 70.62 87 ASP A C 1
ATOM 653 O O . ASP A 1 87 ? -22.146 13.288 33.888 1.00 70.62 87 ASP A O 1
ATOM 657 N N . SER A 1 88 ? -23.920 13.630 32.619 1.00 63.34 88 SER A N 1
ATOM 658 C CA . SER A 1 88 ? -24.180 14.951 33.221 1.00 63.34 88 SER A CA 1
ATOM 659 C C . SER A 1 88 ? -24.488 14.879 34.730 1.00 63.34 88 SER A C 1
ATOM 661 O O . SER A 1 88 ? -24.504 15.905 35.408 1.00 63.34 88 SER A O 1
ATOM 663 N N . ALA A 1 89 ? -24.714 13.674 35.267 1.00 60.09 89 ALA A N 1
ATOM 664 C CA . ALA A 1 89 ? -24.910 13.421 36.689 1.00 60.09 89 ALA A CA 1
ATOM 665 C C . ALA A 1 89 ? -23.659 13.735 37.528 1.00 60.09 89 ALA A C 1
ATOM 667 O O . ALA A 1 89 ? -23.792 14.343 38.589 1.00 60.09 89 ALA A O 1
ATOM 668 N N . SER A 1 90 ? -22.454 13.419 37.038 1.00 60.88 90 SER A N 1
ATOM 669 C CA . SER A 1 90 ? -21.208 13.647 37.783 1.00 60.88 90 SER A CA 1
ATOM 670 C C . SER A 1 90 ? -20.888 15.139 37.960 1.00 60.88 90 SER A C 1
ATOM 672 O O . SER A 1 90 ? -20.395 15.549 39.012 1.00 60.88 90 SER A O 1
ATOM 674 N N . VAL A 1 91 ? -21.270 15.980 36.992 1.00 61.78 91 VAL A N 1
ATOM 675 C CA . VAL A 1 91 ? -21.174 17.449 37.096 1.00 61.78 91 VAL A CA 1
ATOM 676 C C . VAL A 1 91 ? -22.177 18.000 38.120 1.00 61.78 91 VAL A C 1
ATOM 678 O O . VAL A 1 91 ? -21.814 18.825 38.957 1.00 61.78 91 VAL A O 1
ATOM 681 N N . SER A 1 92 ? -23.417 17.488 38.122 1.00 63.66 92 SER A N 1
ATOM 682 C CA . SER A 1 92 ? -24.456 17.893 39.084 1.00 63.66 92 SER A CA 1
ATOM 683 C C . SER A 1 92 ? -24.093 17.564 40.533 1.00 63.66 92 SER A C 1
ATOM 685 O O . SER A 1 92 ? -24.531 18.270 41.443 1.00 63.66 92 SER A O 1
ATOM 687 N N . GLU A 1 93 ? -23.411 16.449 40.771 1.00 70.19 93 GLU A N 1
ATOM 688 C CA . GLU A 1 93 ? -23.104 15.976 42.120 1.00 70.19 93 GLU A CA 1
ATOM 689 C C . GLU A 1 93 ? -21.909 16.729 42.717 1.00 70.19 93 GLU A C 1
ATOM 691 O O . GLU A 1 93 ? -21.918 17.056 43.903 1.00 70.19 93 GLU A O 1
ATOM 696 N N . PHE A 1 94 ? -20.946 17.121 41.876 1.00 74.75 94 PHE A N 1
ATOM 697 C CA . PHE A 1 94 ? -19.853 18.015 42.255 1.00 74.75 94 PHE A CA 1
ATOM 698 C C . PHE A 1 94 ? -20.351 19.420 42.635 1.00 74.75 94 PHE A C 1
ATOM 700 O O . PHE A 1 94 ? -19.993 19.915 43.701 1.00 74.75 94 PHE A O 1
ATOM 707 N N . GLU A 1 95 ? -21.231 20.036 41.835 1.00 77.44 95 GLU A N 1
ATOM 708 C CA . GLU A 1 95 ? -21.832 21.345 42.164 1.00 77.44 95 GLU A CA 1
ATOM 709 C C . GLU A 1 95 ? -22.659 21.306 43.458 1.00 77.44 95 GLU A C 1
ATOM 711 O O . GLU A 1 95 ? -22.642 22.250 44.246 1.00 77.44 95 GLU A O 1
ATOM 716 N N . LYS A 1 96 ? -23.361 20.195 43.718 1.00 76.38 96 LYS A N 1
ATOM 717 C CA . LYS A 1 96 ? -24.110 20.002 44.971 1.00 76.38 96 LYS A CA 1
ATOM 718 C C . LYS A 1 96 ? -23.195 19.803 46.177 1.00 76.38 96 LYS A C 1
ATOM 720 O O . LYS A 1 96 ? -23.534 20.265 47.264 1.00 76.38 96 LYS A O 1
ATOM 725 N N . ALA A 1 97 ? -22.071 19.109 46.005 1.00 80.25 97 ALA A N 1
ATOM 726 C CA . ALA A 1 97 ? -21.099 18.874 47.070 1.00 80.25 97 ALA A CA 1
ATOM 727 C C . ALA A 1 97 ? -20.248 20.120 47.376 1.00 80.25 97 ALA A C 1
ATOM 729 O O . ALA A 1 97 ? -19.826 20.301 48.519 1.00 80.25 97 ALA A O 1
ATOM 730 N N . TYR A 1 98 ? -20.038 20.994 46.385 1.00 80.56 98 TYR A N 1
ATOM 731 C CA . TYR A 1 98 ? -19.210 22.197 46.498 1.00 80.56 98 TYR A CA 1
ATOM 732 C C . TYR A 1 98 ? -19.912 23.444 45.926 1.00 80.56 98 TYR A C 1
ATOM 734 O O . TYR A 1 98 ? -19.472 24.001 44.924 1.00 80.56 98 TYR A O 1
ATOM 742 N N . PRO A 1 99 ? -20.978 23.942 46.580 1.00 75.75 99 PRO A N 1
ATOM 743 C CA . PRO A 1 99 ? -21.803 25.041 46.066 1.00 75.75 99 PRO A CA 1
ATOM 744 C C . PRO A 1 99 ? -21.142 26.434 46.102 1.00 75.75 99 PRO A C 1
ATOM 746 O O . PRO A 1 99 ? -21.763 27.413 45.694 1.00 75.75 99 PRO A O 1
ATOM 749 N N . THR A 1 100 ? -19.914 26.554 46.615 1.00 74.88 100 THR A N 1
ATOM 750 C CA . THR A 1 100 ? -19.167 27.824 46.730 1.00 74.88 100 THR A CA 1
ATOM 751 C C . THR A 1 100 ? -17.770 27.768 46.102 1.00 74.88 100 THR A C 1
ATOM 753 O O . THR A 1 100 ? -16.929 28.598 46.449 1.00 74.88 100 THR A O 1
ATOM 756 N N . ALA A 1 101 ? -17.491 26.756 45.276 1.00 62.25 101 ALA A N 1
ATOM 757 C CA . ALA A 1 101 ? -16.246 26.656 44.511 1.00 62.25 101 ALA A CA 1
ATOM 758 C C . ALA A 1 101 ? -16.265 27.556 43.266 1.00 62.25 101 ALA A C 1
ATOM 760 O O . ALA A 1 101 ? -17.371 27.825 42.746 1.00 62.25 101 ALA A O 1
#

Secondary structure (DSSP, 8-state):
--HHHHHHHHHHHHHHHHHHHHHHHHHHHHHHHH------SSHHHHHHHHHHHTT---TT--GGGHHHHHHHHHHHHHHTS------HHHHHHHHHH-TT-